Protein AF-A0A7C8M9T7-F1 (afdb_monomer_lite)

Sequence (75 aa):
MANILPFPEETPLAMQIKSLGDEELLDFWEETQFLERFLKEGTPVHNQDSLQYEKLILQELQLRSCRRCAATAQL

Radius of gyration: 15.13 Å; chains: 1; bounding box: 42×27×36 Å

Secondary structure (DSSP, 8-state):
--------TT--HHHHHHHS-HHHHHHHHHHHHHHHHHHHTT-----HHHHHHHHHHHHHHHHHHHHHHHHHTT-

Foldseek 3Di:
DDDPDDDDPDPDLLVVLVVDDPVRLVVVLVVLVVVVVVVCVPDPPPDPVSVVNNVSSVVVNVVVVVVVVVVVVVD

pLDDT: mean 77.68, std 16.55, range [36.91, 94.88]

Structure (mmCIF, N/CA/C/O backbone):
data_AF-A0A7C8M9T7-F1
#
_entry.id   AF-A0A7C8M9T7-F1
#
loop_
_atom_site.group_PDB
_atom_site.id
_atom_site.type_symbol
_atom_site.label_atom_id
_atom_site.label_alt_id
_atom_site.label_comp_id
_atom_site.label_asym_id
_atom_site.label_entity_id
_atom_site.label_seq_id
_atom_site.pdbx_PDB_ins_code
_atom_site.Cartn_x
_atom_site.Cartn_y
_atom_site.Cartn_z
_atom_site.occupancy
_atom_site.B_iso_or_equiv
_atom_site.auth_seq_id
_atom_site.auth_comp_id
_atom_site.auth_asym_id
_atom_site.auth_atom_id
_atom_site.pdbx_PDB_model_num
ATOM 1 N N . MET A 1 1 ? -7.967 19.282 0.122 1.00 36.91 1 MET A N 1
ATOM 2 C CA . MET A 1 1 ? -9.405 19.175 -0.210 1.00 36.91 1 MET A CA 1
ATOM 3 C C . MET A 1 1 ? -9.649 17.734 -0.620 1.00 36.91 1 MET A C 1
ATOM 5 O O . MET A 1 1 ? -9.260 17.367 -1.718 1.00 36.91 1 MET A O 1
ATOM 9 N N . ALA A 1 2 ? -10.161 16.899 0.286 1.00 41.91 2 ALA A N 1
ATOM 10 C CA . ALA A 1 2 ? -10.439 15.497 -0.015 1.00 41.91 2 ALA A CA 1
ATOM 11 C C . ALA A 1 2 ? -11.734 15.428 -0.830 1.00 41.91 2 ALA A C 1
ATOM 13 O O . ALA A 1 2 ? -12.819 15.677 -0.306 1.00 41.91 2 ALA A O 1
ATOM 14 N N . ASN A 1 3 ? -11.607 15.178 -2.130 1.00 48.91 3 ASN A N 1
ATOM 15 C CA . ASN A 1 3 ? -12.753 14.986 -3.000 1.00 48.91 3 ASN A CA 1
ATOM 16 C C . ASN A 1 3 ? -13.174 13.519 -2.874 1.00 48.91 3 ASN A C 1
ATOM 18 O O . ASN A 1 3 ? -12.552 12.640 -3.467 1.00 48.91 3 ASN A O 1
ATOM 22 N N . ILE A 1 4 ? -14.189 13.251 -2.053 1.00 54.09 4 ILE A N 1
ATOM 23 C CA . ILE A 1 4 ? -14.833 11.937 -1.985 1.00 54.09 4 ILE A CA 1
ATOM 24 C C . ILE A 1 4 ? -15.579 11.775 -3.312 1.00 54.09 4 ILE A C 1
ATOM 26 O O . ILE A 1 4 ? -16.681 12.296 -3.486 1.00 54.09 4 ILE A O 1
ATOM 30 N N . LEU A 1 5 ? -14.920 11.154 -4.292 1.00 54.41 5 LEU A N 1
ATOM 31 C CA . LEU A 1 5 ? -15.517 10.891 -5.595 1.00 54.41 5 LEU A CA 1
ATOM 32 C C . LEU A 1 5 ? -16.716 9.946 -5.406 1.00 54.41 5 LEU A C 1
ATOM 34 O O . LEU A 1 5 ? -16.587 8.932 -4.716 1.00 54.41 5 LEU A O 1
ATOM 38 N N . PRO A 1 6 ? -17.882 10.254 -6.001 1.00 55.97 6 PRO A N 1
ATOM 39 C CA . PRO A 1 6 ? -19.012 9.342 -5.992 1.00 55.97 6 PRO A CA 1
ATOM 40 C C . PRO A 1 6 ? -18.611 8.117 -6.817 1.00 55.97 6 PRO A C 1
ATOM 42 O O . PRO A 1 6 ? -18.279 8.266 -7.990 1.00 55.97 6 PRO A O 1
ATOM 45 N N . PHE A 1 7 ? -18.567 6.954 -6.160 1.00 51.78 7 PHE A N 1
ATOM 46 C CA . PHE A 1 7 ? -18.332 5.610 -6.702 1.00 51.78 7 PHE A CA 1
ATOM 47 C C . PHE A 1 7 ? -18.179 5.550 -8.236 1.00 51.78 7 PHE A C 1
ATOM 49 O O . PHE A 1 7 ? -19.190 5.513 -8.943 1.00 51.78 7 PHE A O 1
ATOM 56 N N . PRO A 1 8 ? -16.945 5.506 -8.778 1.00 50.19 8 PRO A N 1
ATOM 57 C CA . PRO A 1 8 ? -16.768 5.048 -10.142 1.00 50.19 8 PRO A CA 1
ATOM 58 C C . PRO A 1 8 ? -17.051 3.546 -10.114 1.00 50.19 8 PRO A C 1
ATOM 60 O O . PRO A 1 8 ? -16.327 2.828 -9.427 1.00 50.19 8 PRO A O 1
ATOM 63 N N . GLU A 1 9 ? -18.133 3.112 -10.768 1.00 51.41 9 GLU A N 1
ATOM 64 C CA . GLU A 1 9 ? -18.456 1.714 -11.110 1.00 51.41 9 GLU A CA 1
ATOM 65 C C . GLU A 1 9 ? -17.356 0.718 -10.701 1.00 51.41 9 GLU A C 1
ATOM 67 O O . GLU A 1 9 ? -16.312 0.642 -11.348 1.00 51.41 9 GLU A O 1
ATOM 72 N N . GLU A 1 10 ? -17.585 0.062 -9.559 1.00 57.22 10 GLU A N 1
ATOM 73 C CA . GLU A 1 10 ? -16.704 -0.805 -8.762 1.00 57.22 10 GLU A CA 1
ATOM 74 C C . GLU A 1 10 ? -15.386 -1.247 -9.422 1.00 57.22 10 GLU A C 1
ATOM 76 O O . GLU A 1 10 ? -15.186 -2.415 -9.761 1.00 57.22 10 GLU A O 1
ATOM 81 N N . THR A 1 11 ? -14.415 -0.340 -9.552 1.00 63.16 11 THR A N 1
ATOM 82 C CA . THR A 1 11 ? -13.044 -0.790 -9.812 1.00 63.16 11 THR A CA 1
ATOM 83 C C . THR A 1 11 ? -12.564 -1.518 -8.557 1.00 63.16 11 THR A C 1
ATOM 85 O O . THR A 1 11 ? -12.557 -0.915 -7.478 1.00 63.16 11 THR A O 1
ATOM 88 N N . PRO A 1 12 ? -12.172 -2.808 -8.644 1.00 84.19 12 PRO A N 1
ATOM 89 C CA . PRO A 1 12 ? -11.728 -3.556 -7.479 1.00 84.19 12 PRO A CA 1
ATOM 90 C C . PRO A 1 12 ? -10.610 -2.796 -6.773 1.00 84.19 12 PRO A C 1
ATOM 92 O O . PRO A 1 12 ? -9.728 -2.255 -7.438 1.00 84.19 12 PRO A O 1
ATOM 95 N N . LEU A 1 13 ? -10.603 -2.790 -5.440 1.00 83.19 13 LEU A N 1
ATOM 96 C CA . LEU A 1 13 ? -9.590 -2.090 -4.639 1.00 83.19 13 LEU A CA 1
ATOM 97 C C . LEU A 1 13 ? -8.153 -2.414 -5.089 1.00 83.19 13 LEU A C 1
ATOM 99 O O . LEU A 1 13 ? -7.297 -1.540 -5.160 1.00 83.19 13 LEU A O 1
ATOM 103 N N . ALA A 1 14 ? -7.909 -3.661 -5.497 1.00 86.12 14 ALA A N 1
ATOM 104 C CA . ALA A 1 14 ? -6.635 -4.083 -6.069 1.00 86.12 14 ALA A CA 1
ATOM 105 C C . ALA A 1 14 ? -6.247 -3.325 -7.357 1.00 86.12 14 ALA A C 1
ATOM 107 O O . ALA A 1 14 ? -5.067 -3.086 -7.588 1.00 86.12 14 ALA A O 1
ATOM 108 N N . MET A 1 15 ? -7.208 -2.954 -8.209 1.00 86.44 15 MET A N 1
ATOM 109 C CA . MET A 1 15 ? -6.952 -2.119 -9.388 1.00 86.44 15 MET A CA 1
ATOM 110 C C . MET A 1 15 ? -6.657 -0.670 -9.002 1.00 86.44 15 MET A C 1
ATOM 112 O O . MET A 1 15 ? -5.759 -0.071 -9.586 1.00 86.44 15 MET A O 1
ATOM 116 N N . GLN A 1 16 ? -7.347 -0.137 -7.992 1.00 89.31 16 GLN A N 1
ATOM 117 C CA . GLN A 1 16 ? -7.085 1.213 -7.484 1.00 89.31 16 GLN A CA 1
ATOM 118 C C . GLN A 1 16 ? -5.663 1.311 -6.912 1.00 89.31 16 GLN A C 1
ATOM 120 O O . GLN A 1 16 ? -4.892 2.171 -7.328 1.00 89.31 16 GLN A O 1
ATOM 125 N N . ILE A 1 17 ? -5.261 0.351 -6.073 1.00 91.88 17 ILE A N 1
ATOM 126 C CA . ILE A 1 17 ? -3.903 0.261 -5.508 1.00 91.88 17 ILE A CA 1
ATOM 127 C C . ILE A 1 17 ? -2.835 0.181 -6.611 1.00 91.88 17 ILE A C 1
ATOM 129 O O . ILE A 1 17 ? -1.792 0.824 -6.526 1.00 91.88 17 ILE A O 1
ATOM 133 N N . LYS A 1 18 ? -3.100 -0.570 -7.685 1.00 91.69 18 LYS A N 1
ATOM 134 C CA . LYS A 1 18 ? -2.187 -0.677 -8.834 1.00 91.69 18 LYS A CA 1
ATOM 135 C C . LYS A 1 18 ? -2.092 0.598 -9.666 1.00 91.69 18 LYS A C 1
ATOM 137 O O . LYS A 1 18 ? -1.087 0.783 -10.343 1.00 91.69 18 LYS A O 1
ATOM 142 N N . SER A 1 19 ? -3.127 1.435 -9.649 1.00 90.69 19 SER A N 1
ATOM 143 C CA . SER A 1 19 ? -3.149 2.692 -10.400 1.00 90.69 19 SER A CA 1
ATOM 144 C C . SER A 1 19 ? -2.330 3.808 -9.745 1.00 90.69 19 SER A C 1
ATOM 146 O O . SER A 1 19 ? -1.934 4.735 -10.443 1.00 90.69 19 SER A O 1
ATOM 148 N N . LEU A 1 20 ? -2.043 3.694 -8.442 1.00 93.12 20 LEU A N 1
ATOM 149 C CA . LEU A 1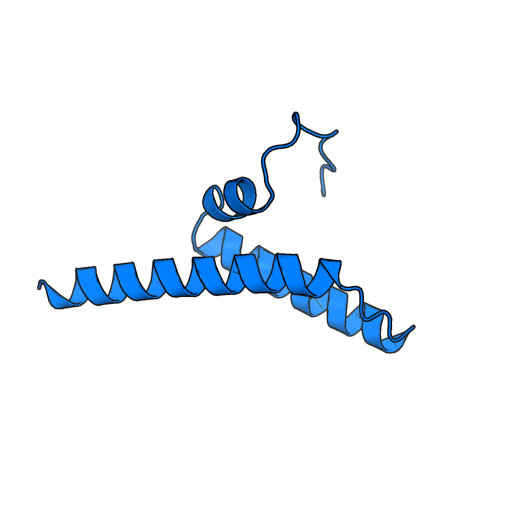 20 ? -1.254 4.670 -7.688 1.00 93.12 20 LEU A CA 1
ATOM 150 C C . LEU A 1 20 ? 0.226 4.640 -8.084 1.00 93.12 20 LEU A C 1
ATOM 152 O O . LEU A 1 20 ? 0.812 3.562 -8.258 1.00 93.12 20 LEU A O 1
ATOM 156 N N . GLY A 1 21 ? 0.853 5.816 -8.151 1.00 92.00 21 GLY A N 1
ATOM 157 C CA . GLY A 1 21 ? 2.309 5.955 -8.252 1.00 92.00 21 GLY A CA 1
ATOM 158 C C . GLY A 1 21 ? 3.054 5.343 -7.056 1.00 92.00 21 GLY A C 1
ATOM 159 O O . GLY A 1 21 ? 2.441 4.928 -6.077 1.00 92.00 21 GLY A O 1
ATOM 160 N N . ASP A 1 22 ? 4.384 5.228 -7.135 1.00 90.75 22 ASP A N 1
ATOM 161 C CA . ASP A 1 22 ? 5.189 4.660 -6.035 1.00 90.75 22 ASP A CA 1
ATOM 162 C C . ASP A 1 22 ? 5.107 5.525 -4.768 1.00 90.75 22 ASP A C 1
ATOM 164 O O . ASP A 1 22 ? 4.794 4.999 -3.704 1.00 90.75 22 ASP A O 1
ATOM 168 N N . GLU A 1 23 ? 5.315 6.838 -4.901 1.00 92.56 23 GLU A N 1
ATOM 169 C CA . GLU A 1 23 ? 5.204 7.792 -3.787 1.00 92.56 23 GLU A CA 1
ATOM 170 C C . GLU A 1 23 ? 3.752 7.917 -3.303 1.00 92.56 23 GLU A C 1
ATOM 172 O O . GLU A 1 23 ? 3.488 7.795 -2.115 1.00 92.56 23 GLU A O 1
ATOM 177 N N . GLU A 1 24 ? 2.788 8.024 -4.227 1.00 92.75 24 GLU A N 1
ATOM 178 C CA . GLU A 1 24 ? 1.360 8.118 -3.883 1.00 92.75 24 GLU A CA 1
ATOM 179 C C . GLU A 1 24 ? 0.862 6.901 -3.086 1.00 92.75 24 GLU A C 1
ATOM 181 O O . GLU A 1 24 ? 0.047 7.040 -2.176 1.00 92.75 24 GLU A O 1
ATOM 186 N N . LEU A 1 25 ? 1.347 5.696 -3.411 1.00 94.19 25 LEU A N 1
ATOM 187 C CA . LEU A 1 25 ? 1.002 4.480 -2.675 1.00 94.19 25 LEU A CA 1
ATOM 188 C C . LEU A 1 25 ? 1.609 4.471 -1.265 1.00 94.19 25 LEU A C 1
ATOM 190 O O . LEU A 1 25 ? 0.986 3.949 -0.339 1.00 94.19 25 LEU A O 1
ATOM 194 N N . LEU A 1 26 ? 2.816 5.017 -1.102 1.00 94.06 26 LEU A N 1
ATOM 195 C CA . LEU A 1 26 ? 3.481 5.125 0.196 1.00 94.06 26 LEU A CA 1
ATOM 196 C C . LEU A 1 26 ? 2.801 6.168 1.087 1.00 94.06 26 LEU A C 1
ATOM 198 O O . LEU A 1 26 ? 2.507 5.854 2.240 1.00 94.06 26 LEU A O 1
ATOM 202 N N . ASP A 1 27 ? 2.478 7.338 0.536 1.00 94.50 27 ASP A N 1
ATOM 203 C CA . ASP A 1 27 ? 1.733 8.391 1.231 1.00 94.50 27 ASP A CA 1
ATOM 204 C C . ASP A 1 27 ? 0.373 7.857 1.703 1.00 94.50 27 ASP A C 1
ATOM 206 O O . ASP A 1 27 ? 0.021 7.948 2.880 1.00 94.50 27 ASP A O 1
ATOM 210 N N . PHE A 1 28 ? -0.362 7.188 0.807 1.00 92.94 28 PHE A N 1
ATOM 211 C CA . PHE A 1 28 ? -1.650 6.573 1.126 1.00 92.94 28 PHE A CA 1
ATOM 212 C C . PHE A 1 28 ? -1.549 5.531 2.252 1.00 92.94 28 PHE A C 1
ATOM 214 O O . PHE A 1 28 ? -2.403 5.462 3.145 1.00 92.94 28 PHE A O 1
ATOM 221 N N . TRP A 1 29 ? -0.502 4.704 2.224 1.00 93.00 29 TRP A N 1
ATOM 222 C CA . TRP A 1 29 ? -0.246 3.719 3.268 1.00 93.00 29 TRP A CA 1
ATOM 223 C C . TRP A 1 29 ? 0.024 4.382 4.625 1.00 93.00 29 TRP A C 1
ATOM 225 O O . TRP A 1 29 ? -0.562 3.973 5.631 1.00 93.00 29 TRP A O 1
ATOM 235 N N . GLU A 1 30 ? 0.864 5.417 4.663 1.00 92.88 30 GLU A N 1
ATOM 236 C CA . GLU A 1 30 ? 1.199 6.148 5.888 1.00 92.88 30 GLU A CA 1
ATOM 237 C C . GLU A 1 30 ? -0.031 6.821 6.508 1.00 92.88 30 GLU A C 1
ATOM 239 O O . GLU A 1 30 ? -0.291 6.651 7.704 1.00 92.88 30 GLU A O 1
ATOM 244 N N . GLU A 1 31 ? -0.826 7.522 5.697 1.00 91.38 31 GLU A N 1
ATOM 245 C CA . GLU A 1 31 ? -2.068 8.163 6.138 1.00 91.38 31 GLU A CA 1
ATOM 246 C C . GLU A 1 31 ? -3.025 7.146 6.766 1.00 91.38 31 GLU A C 1
ATOM 248 O O . GLU A 1 31 ? -3.599 7.386 7.833 1.00 91.38 31 GLU A O 1
ATOM 253 N N . THR A 1 32 ? -3.153 5.971 6.147 1.00 88.00 32 THR A N 1
ATOM 254 C CA . THR A 1 32 ? -4.029 4.910 6.648 1.00 88.00 32 THR A CA 1
ATOM 255 C C . THR A 1 32 ? -3.544 4.370 7.997 1.00 88.00 32 THR A C 1
ATOM 257 O O . THR A 1 32 ? -4.339 4.216 8.926 1.00 88.00 32 THR A O 1
ATOM 260 N N . GLN A 1 33 ? -2.234 4.160 8.162 1.00 88.69 33 GLN A N 1
ATOM 261 C CA . GLN A 1 33 ? -1.644 3.742 9.440 1.00 88.69 33 GLN A CA 1
ATOM 262 C C . GLN A 1 33 ? -1.812 4.803 10.538 1.00 88.69 33 GLN A C 1
ATOM 264 O O . GLN A 1 33 ? -2.065 4.466 11.699 1.00 88.69 33 GLN A O 1
ATOM 269 N N . PHE A 1 34 ? -1.697 6.087 10.193 1.00 89.12 34 PHE A N 1
ATOM 270 C CA . PHE A 1 34 ? -1.951 7.189 11.120 1.00 89.12 34 PHE A CA 1
ATOM 271 C C . PHE A 1 34 ? -3.408 7.189 11.605 1.00 89.12 34 PHE A C 1
ATOM 273 O O . PHE A 1 34 ? -3.658 7.240 12.814 1.00 89.12 34 PHE A O 1
ATOM 280 N N . LEU A 1 35 ? -4.363 7.056 10.681 1.00 84.88 35 LEU A N 1
ATOM 281 C CA . LEU A 1 35 ? -5.790 6.982 10.998 1.00 84.88 35 LEU A CA 1
ATOM 282 C C . LEU A 1 35 ? -6.126 5.758 11.854 1.00 84.88 35 LEU A C 1
ATOM 284 O O . LEU A 1 35 ? -6.855 5.887 12.836 1.00 84.88 3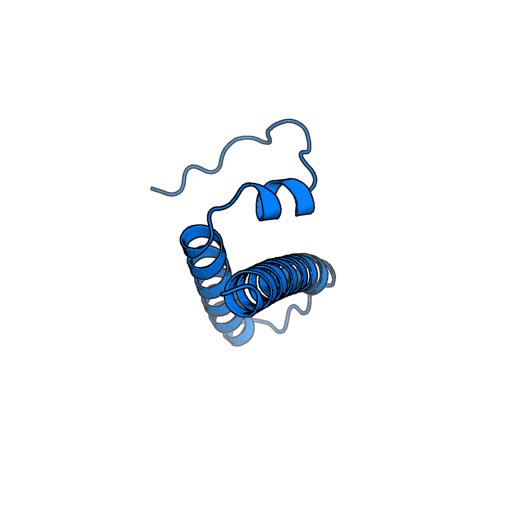5 LEU A O 1
ATOM 288 N N . GLU A 1 36 ? -5.566 4.586 11.549 1.00 83.56 36 GLU A N 1
ATOM 289 C CA . GLU A 1 36 ? -5.775 3.388 12.365 1.00 83.56 36 GLU A CA 1
ATOM 290 C C . GLU A 1 36 ? -5.313 3.576 13.811 1.00 83.56 36 GLU A C 1
ATOM 292 O O . GLU A 1 36 ? -5.988 3.138 14.744 1.00 83.56 36 GLU A O 1
ATOM 297 N N . ARG A 1 37 ? -4.154 4.210 14.018 1.00 83.81 37 ARG A N 1
ATOM 298 C CA . ARG A 1 37 ? -3.624 4.478 15.361 1.00 83.81 37 ARG A CA 1
ATOM 299 C C . ARG A 1 37 ? -4.524 5.439 16.128 1.00 83.81 37 ARG A C 1
ATOM 301 O O . ARG A 1 37 ? -4.822 5.175 17.289 1.00 83.81 37 ARG A O 1
ATOM 308 N N . PHE A 1 38 ? -4.997 6.489 15.462 1.00 81.81 38 PHE A N 1
ATOM 309 C CA . PHE A 1 38 ? -5.942 7.443 16.036 1.00 81.81 38 PHE A CA 1
ATOM 310 C C . PHE A 1 38 ? -7.278 6.779 16.415 1.00 81.81 38 PHE A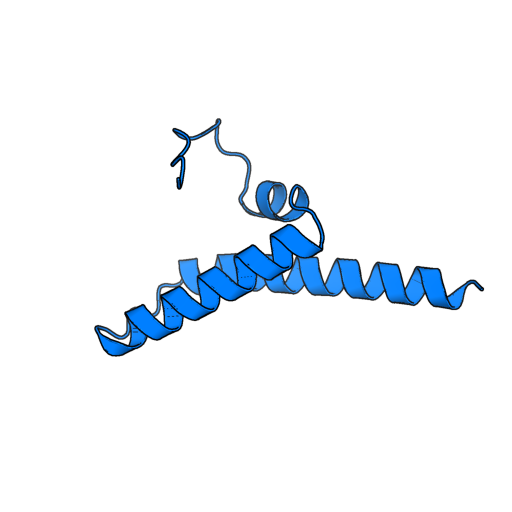 C 1
ATOM 312 O O . PHE A 1 38 ? -7.831 7.042 17.479 1.00 81.81 38 PHE A O 1
ATOM 319 N N . LEU A 1 39 ? -7.780 5.858 15.587 1.00 77.62 39 LEU A N 1
ATOM 320 C CA . LEU A 1 39 ? -9.021 5.121 15.851 1.00 77.62 39 LEU A CA 1
ATOM 321 C C . LEU A 1 39 ? -8.870 4.080 16.974 1.00 77.62 39 LEU A C 1
ATOM 323 O O . LEU A 1 39 ? -9.787 3.906 17.781 1.00 77.62 39 LEU A O 1
ATOM 327 N N . LYS A 1 40 ? -7.707 3.419 17.068 1.00 71.31 40 LYS A N 1
ATOM 328 C CA . LYS A 1 40 ? -7.393 2.434 18.119 1.00 71.31 40 LYS A CA 1
ATOM 329 C C . LYS A 1 40 ? -7.413 3.036 19.529 1.00 71.31 40 LYS A C 1
ATOM 331 O O . LYS A 1 40 ? -7.719 2.309 20.471 1.00 71.31 40 LYS A O 1
ATOM 336 N N . GLU A 1 41 ? -7.149 4.334 19.686 1.00 69.00 41 GLU A N 1
ATOM 337 C CA . GLU A 1 41 ? -7.240 5.028 20.982 1.00 69.00 41 GLU A CA 1
ATOM 338 C C . GLU A 1 41 ? -8.687 5.186 21.493 1.00 69.00 41 GLU A C 1
ATOM 340 O O . GLU A 1 41 ? -8.891 5.357 22.694 1.00 69.00 41 GLU A O 1
ATOM 345 N N . GLY A 1 42 ? -9.701 5.080 20.622 1.00 59.50 42 GLY A N 1
ATOM 346 C CA . GLY A 1 42 ? -11.110 5.287 20.977 1.00 59.50 42 GLY A CA 1
ATOM 347 C C . GLY A 1 42 ? -11.963 4.019 21.065 1.00 59.50 42 GLY A C 1
ATOM 348 O O . GLY A 1 42 ? -12.934 3.988 21.823 1.00 59.50 42 GLY A O 1
ATOM 349 N N . THR A 1 43 ? -11.668 2.967 20.293 1.00 56.94 43 THR A N 1
ATOM 350 C CA . THR A 1 43 ? -12.427 1.699 20.294 1.00 56.94 43 THR A CA 1
ATOM 351 C C . THR A 1 43 ? -11.612 0.606 19.579 1.00 56.94 43 THR A C 1
ATOM 353 O O . THR A 1 43 ? -11.101 0.868 18.489 1.00 56.94 43 THR A O 1
ATOM 356 N N . PRO A 1 44 ? -11.483 -0.632 20.104 1.00 55.69 44 PRO A N 1
ATOM 357 C CA . PRO A 1 44 ? -10.764 -1.707 19.419 1.00 55.69 44 PRO A CA 1
ATOM 358 C C . PRO A 1 44 ? -11.620 -2.280 18.280 1.00 55.69 44 PRO A C 1
ATOM 360 O O . PRO A 1 44 ? -12.185 -3.367 18.387 1.00 55.69 44 PRO A O 1
ATOM 363 N N . VAL A 1 45 ? -11.758 -1.539 17.182 1.00 57.09 45 VAL A N 1
ATOM 364 C CA . VAL A 1 45 ? -12.482 -2.010 16.000 1.00 57.09 45 VAL A CA 1
ATOM 365 C C . VAL A 1 45 ? -11.503 -2.737 15.085 1.00 57.09 45 VAL A C 1
ATOM 367 O O . VAL A 1 45 ? -10.897 -2.162 14.187 1.00 57.09 45 VAL A O 1
ATOM 370 N N . HIS A 1 46 ? -11.326 -4.031 15.334 1.00 57.09 46 HIS A N 1
ATOM 371 C CA . HIS A 1 46 ? -10.629 -4.922 14.414 1.00 57.09 46 HIS A CA 1
ATOM 372 C C . HIS A 1 46 ? -11.598 -5.351 13.302 1.00 57.09 46 HIS A C 1
ATOM 374 O O . HIS A 1 46 ? -12.211 -6.416 13.368 1.00 57.09 46 HIS A O 1
ATOM 380 N N . ASN A 1 47 ? -11.797 -4.484 12.307 1.00 63.34 47 ASN A N 1
ATOM 381 C CA . ASN A 1 47 ? -12.612 -4.815 11.139 1.00 63.34 47 ASN A CA 1
ATOM 382 C C . ASN A 1 47 ? -11.838 -5.783 10.234 1.00 63.34 47 ASN A C 1
ATOM 384 O O . ASN A 1 47 ? -10.701 -5.505 9.859 1.00 63.34 47 ASN A O 1
ATOM 388 N N . GLN A 1 48 ? -12.457 -6.899 9.844 1.00 62.62 48 GLN A N 1
ATOM 389 C CA . GLN A 1 48 ? -11.853 -7.860 8.907 1.00 62.62 48 GLN A CA 1
ATOM 390 C C . GLN A 1 48 ? -11.520 -7.219 7.552 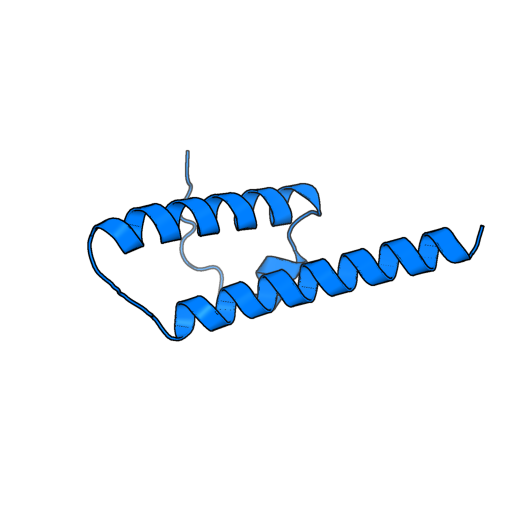1.00 62.62 48 GLN A C 1
ATOM 392 O O . GLN A 1 48 ? -10.502 -7.560 6.950 1.00 62.62 48 GLN A O 1
ATOM 397 N N . ASP A 1 49 ? -12.316 -6.239 7.122 1.00 64.25 49 ASP A N 1
ATOM 398 C CA . ASP A 1 49 ? -12.072 -5.458 5.906 1.00 64.25 49 ASP A CA 1
ATOM 399 C C . ASP A 1 49 ? -10.813 -4.586 6.018 1.00 64.25 49 ASP A C 1
ATOM 401 O O . ASP A 1 49 ? -10.143 -4.346 5.011 1.00 64.25 49 ASP A O 1
ATOM 405 N N . SER A 1 50 ? -10.434 -4.198 7.247 1.00 69.75 50 SER A N 1
ATOM 406 C CA . SER A 1 50 ? -9.201 -3.446 7.511 1.00 69.75 50 SER A CA 1
ATOM 407 C C . SER A 1 50 ? -7.970 -4.251 7.094 1.00 69.75 50 SER A C 1
ATOM 409 O O . SER A 1 50 ? -7.060 -3.789 6.413 1.00 69.75 50 SER A O 1
ATOM 411 N N . LEU A 1 51 ? -7.992 -5.538 7.431 1.00 77.56 51 LEU A N 1
ATOM 412 C CA . LEU A 1 51 ? -6.897 -6.446 7.116 1.00 77.56 51 LEU A CA 1
ATOM 413 C C . LEU A 1 51 ? -6.797 -6.762 5.620 1.00 77.56 51 LEU A C 1
ATOM 415 O O . LEU A 1 51 ? -5.710 -7.066 5.127 1.00 77.56 51 LEU A O 1
ATOM 419 N N . GLN A 1 52 ? -7.917 -6.732 4.888 1.00 83.69 52 GLN A N 1
ATOM 420 C CA . GLN A 1 52 ? -7.908 -7.040 3.458 1.00 83.69 52 GLN A CA 1
ATOM 421 C C . GLN A 1 52 ? -7.263 -5.920 2.643 1.00 83.69 52 GLN A C 1
ATOM 423 O O . GLN A 1 52 ? -6.453 -6.216 1.762 1.00 83.69 52 GLN A O 1
ATOM 428 N N . TYR A 1 53 ? -7.569 -4.651 2.940 1.00 87.12 53 TYR A N 1
ATOM 429 C CA . TYR A 1 53 ? -6.932 -3.536 2.234 1.00 87.12 53 TYR A CA 1
ATOM 430 C C . TYR A 1 53 ? -5.425 -3.498 2.526 1.00 87.12 53 TYR A C 1
ATOM 432 O O . TYR A 1 53 ? -4.626 -3.364 1.600 1.00 87.12 53 TYR A O 1
ATOM 440 N N . GLU A 1 54 ? -5.029 -3.681 3.792 1.00 90.19 54 GLU A N 1
ATOM 441 C CA . GLU A 1 54 ? -3.630 -3.621 4.226 1.00 90.19 54 GLU A CA 1
ATOM 442 C C . GLU A 1 54 ? -2.813 -4.692 3.511 1.00 90.19 54 GLU A C 1
ATOM 444 O O . GLU A 1 54 ? -1.759 -4.419 2.933 1.00 90.19 54 GLU A O 1
ATOM 449 N N . LYS A 1 55 ? -3.355 -5.910 3.451 1.00 92.06 55 LYS A N 1
ATOM 450 C CA . LYS A 1 55 ? -2.729 -7.009 2.728 1.00 92.06 55 LYS A CA 1
ATOM 451 C C . LYS A 1 55 ? -2.514 -6.680 1.251 1.00 92.06 55 LYS A C 1
ATOM 453 O O . LYS A 1 55 ? -1.456 -7.009 0.721 1.00 92.06 55 LYS A O 1
ATOM 458 N N . LEU A 1 56 ? -3.483 -6.050 0.586 1.00 92.94 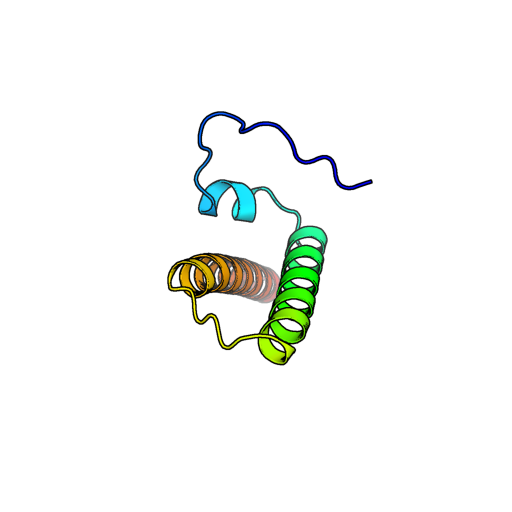56 LEU A N 1
ATOM 459 C CA . LEU A 1 56 ? -3.350 -5.678 -0.826 1.00 92.94 56 LEU A CA 1
ATOM 460 C C . LEU A 1 56 ? -2.254 -4.625 -1.040 1.00 92.94 56 LEU A C 1
ATOM 462 O O . LEU A 1 56 ? -1.470 -4.756 -1.981 1.00 92.94 56 LEU A O 1
ATOM 466 N N . ILE A 1 57 ? -2.159 -3.627 -0.158 1.00 93.19 57 ILE A N 1
ATOM 467 C CA . ILE A 1 57 ? -1.116 -2.591 -0.218 1.00 93.19 57 ILE A CA 1
ATOM 468 C C . ILE A 1 57 ? 0.267 -3.216 -0.015 1.00 93.19 57 ILE A C 1
ATOM 470 O O . ILE A 1 57 ? 1.162 -3.017 -0.835 1.00 93.19 57 ILE A O 1
ATOM 474 N N . LEU A 1 58 ? 0.435 -4.036 1.028 1.00 94.12 58 LEU A N 1
ATOM 475 C CA . LEU A 1 58 ? 1.704 -4.709 1.321 1.00 94.12 58 LEU A CA 1
ATOM 476 C C . LEU A 1 58 ? 2.144 -5.638 0.182 1.00 94.12 58 LEU A C 1
ATOM 478 O O . LEU A 1 58 ? 3.326 -5.677 -0.165 1.00 94.12 58 LEU A O 1
ATOM 482 N N . GLN A 1 59 ? 1.202 -6.358 -0.434 1.00 94.88 59 GLN A N 1
ATOM 483 C CA . GLN A 1 59 ? 1.484 -7.203 -1.595 1.00 94.88 59 GLN A CA 1
ATOM 484 C C . GLN A 1 59 ? 1.981 -6.391 -2.793 1.00 94.88 59 GLN A C 1
ATOM 486 O O . GLN A 1 59 ? 2.962 -6.781 -3.428 1.00 94.88 59 GLN A O 1
ATOM 491 N N . GLU A 1 60 ? 1.343 -5.263 -3.099 1.00 94.81 60 GLU A N 1
ATOM 492 C CA . GLU A 1 60 ? 1.768 -4.398 -4.200 1.00 94.81 60 GLU A CA 1
ATOM 493 C C . GLU A 1 60 ? 3.142 -3.766 -3.924 1.00 94.81 60 GLU A C 1
ATOM 495 O O . GLU A 1 60 ? 4.021 -3.792 -4.788 1.00 94.81 60 GLU A O 1
ATOM 500 N N . LEU A 1 61 ? 3.384 -3.285 -2.699 1.00 93.81 61 LEU A N 1
ATOM 501 C CA . LEU A 1 61 ? 4.687 -2.753 -2.281 1.00 93.81 61 LEU A CA 1
ATOM 502 C C . LEU A 1 61 ? 5.802 -3.795 -2.430 1.00 93.81 61 LEU A C 1
ATOM 504 O O . LEU A 1 61 ? 6.879 -3.490 -2.957 1.00 93.81 61 LEU A O 1
ATOM 508 N N . GLN A 1 62 ? 5.543 -5.039 -2.018 1.00 93.62 62 GLN A N 1
ATOM 509 C CA . GLN A 1 62 ? 6.485 -6.141 -2.187 1.00 93.62 62 GLN A CA 1
ATOM 510 C C . GLN A 1 62 ? 6.760 -6.416 -3.670 1.00 93.62 62 GLN A C 1
ATOM 512 O O . GLN A 1 62 ? 7.924 -6.525 -4.060 1.00 93.62 62 GLN A O 1
ATOM 517 N N . LEU A 1 63 ? 5.722 -6.480 -4.511 1.00 93.81 63 LEU A N 1
ATOM 518 C CA . LEU A 1 63 ? 5.866 -6.688 -5.956 1.00 93.81 63 LEU A CA 1
ATOM 519 C C . LEU A 1 63 ? 6.731 -5.599 -6.600 1.00 93.81 63 LEU A C 1
ATOM 521 O O . LEU A 1 63 ? 7.652 -5.911 -7.358 1.00 93.81 63 LEU A O 1
ATOM 525 N N . ARG A 1 64 ? 6.484 -4.327 -6.275 1.00 93.06 64 ARG A N 1
ATOM 526 C CA . ARG A 1 64 ? 7.270 -3.191 -6.782 1.00 93.06 64 ARG A CA 1
ATOM 527 C C . ARG A 1 64 ? 8.720 -3.255 -6.316 1.00 93.06 64 ARG A C 1
ATOM 529 O O . ARG A 1 64 ? 9.627 -3.077 -7.126 1.00 93.06 64 ARG A O 1
ATOM 536 N N . SER A 1 65 ? 8.949 -3.600 -5.051 1.00 89.38 65 SER A N 1
ATOM 537 C CA . SER A 1 65 ? 10.295 -3.798 -4.506 1.00 89.38 65 SER A CA 1
ATOM 538 C C . SER A 1 65 ? 11.053 -4.912 -5.235 1.00 89.38 65 SER A C 1
ATOM 540 O O . SER A 1 65 ? 12.164 -4.691 -5.713 1.00 89.38 65 SER A O 1
ATOM 542 N N . CYS A 1 66 ? 10.427 -6.077 -5.435 1.00 91.12 66 CYS A N 1
ATOM 543 C CA . CYS A 1 66 ? 11.023 -7.183 -6.187 1.00 91.12 66 CYS A CA 1
ATOM 544 C C . CYS A 1 66 ? 11.362 -6.790 -7.631 1.00 91.12 66 CYS A C 1
ATOM 546 O O . CYS A 1 66 ? 12.436 -7.141 -8.119 1.00 91.12 66 CYS A O 1
ATOM 548 N N . ARG A 1 67 ? 10.483 -6.042 -8.312 1.00 87.88 67 ARG A N 1
ATOM 549 C CA . ARG A 1 67 ? 10.732 -5.554 -9.679 1.00 87.88 67 ARG A CA 1
ATOM 550 C C . ARG A 1 67 ? 11.915 -4.592 -9.736 1.00 87.88 67 ARG A C 1
ATOM 552 O O . ARG A 1 67 ? 12.725 -4.708 -10.651 1.00 87.88 67 ARG A O 1
ATOM 559 N N . ARG A 1 68 ? 12.050 -3.693 -8.756 1.00 86.19 68 ARG A N 1
ATOM 560 C CA . ARG A 1 6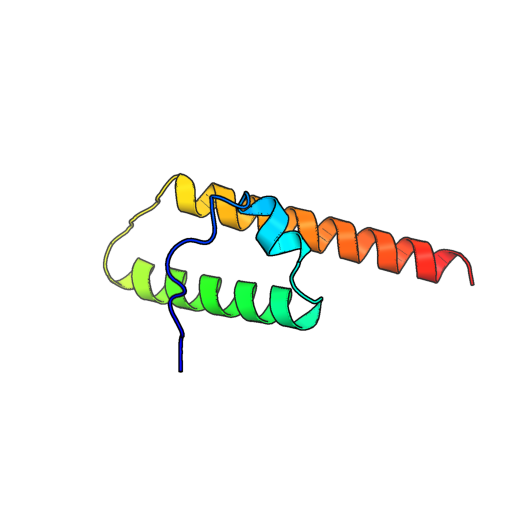8 ? 13.206 -2.789 -8.650 1.00 86.19 68 ARG A CA 1
ATOM 561 C C . ARG A 1 68 ? 14.499 -3.564 -8.402 1.00 86.19 68 ARG A C 1
ATOM 563 O O . ARG A 1 68 ? 15.447 -3.365 -9.149 1.00 86.19 68 ARG A O 1
ATOM 570 N N . CYS A 1 69 ? 14.513 -4.501 -7.452 1.00 78.56 69 CYS A N 1
ATOM 571 C CA . CYS A 1 69 ? 15.685 -5.342 -7.180 1.00 78.56 69 CYS A CA 1
ATOM 572 C C . CYS A 1 69 ? 16.113 -6.164 -8.407 1.00 78.56 69 CYS A C 1
ATOM 574 O O . CYS A 1 69 ? 17.301 -6.252 -8.713 1.00 78.56 69 CYS A O 1
ATOM 576 N N . ALA A 1 70 ? 15.151 -6.744 -9.131 1.00 74.75 70 ALA A N 1
ATOM 577 C CA . ALA A 1 70 ? 15.420 -7.493 -10.355 1.00 74.75 70 ALA A CA 1
ATOM 578 C C . ALA A 1 70 ? 15.961 -6.596 -11.480 1.00 74.75 70 ALA A C 1
ATOM 580 O O . ALA A 1 70 ? 16.880 -7.002 -12.184 1.00 74.75 70 ALA A O 1
ATOM 581 N N . ALA A 1 71 ? 15.438 -5.374 -11.624 1.00 70.88 71 ALA A N 1
ATOM 582 C CA . ALA A 1 71 ? 15.939 -4.402 -12.595 1.00 70.88 71 ALA A CA 1
ATOM 583 C C . ALA A 1 71 ? 17.362 -3.921 -12.258 1.00 70.88 71 ALA A C 1
ATOM 585 O O . ALA A 1 71 ? 18.178 -3.747 -13.157 1.00 70.88 71 ALA A O 1
ATOM 586 N N . THR A 1 72 ? 17.691 -3.756 -10.974 1.00 62.44 72 THR A N 1
ATOM 587 C CA . THR A 1 72 ? 19.040 -3.363 -10.535 1.00 62.44 72 THR A CA 1
ATOM 588 C C . THR A 1 72 ? 20.065 -4.492 -10.611 1.00 62.44 72 THR A C 1
ATOM 590 O O . THR A 1 72 ? 21.251 -4.212 -10.693 1.00 62.44 72 THR A O 1
ATOM 593 N N . ALA A 1 73 ? 19.636 -5.758 -10.596 1.00 61.28 73 ALA A N 1
ATOM 594 C CA . ALA A 1 73 ? 20.529 -6.919 -10.683 1.00 61.28 73 ALA A CA 1
ATOM 595 C C . ALA A 1 73 ? 20.973 -7.262 -12.122 1.00 61.28 73 ALA A C 1
ATOM 597 O O . ALA A 1 73 ? 21.728 -8.212 -12.315 1.00 61.28 73 ALA A O 1
ATOM 598 N N . GLN A 1 74 ? 20.475 -6.536 -13.130 1.00 53.06 74 GLN A N 1
ATOM 599 C CA . GLN A 1 74 ? 20.793 -6.731 -14.553 1.00 53.06 74 GLN A CA 1
ATOM 600 C C . GLN A 1 74 ? 21.797 -5.698 -15.108 1.00 53.06 74 GLN A C 1
ATOM 602 O O . GLN A 1 74 ? 22.050 -5.697 -16.313 1.00 53.06 74 GLN A O 1
ATOM 607 N N . LEU A 1 75 ? 22.356 -4.839 -14.247 1.00 48.00 75 LEU A N 1
ATOM 608 C CA . LEU A 1 75 ? 23.436 -3.885 -14.541 1.00 48.00 75 LEU A CA 1
ATOM 609 C C . LEU A 1 75 ? 24.734 -4.331 -13.862 1.00 48.00 75 LEU A C 1
ATOM 611 O O . LEU A 1 75 ? 25.801 -4.109 -14.473 1.00 48.00 75 LEU A O 1
#